Protein AF-A0A0L0BYM6-F1 (afdb_monomer_lite)

Sequence (119 aa):
MENEPQQNEEEQQLYSLLSSWNLLQLFDKLKEQQCYVSVLKVIKTHQIEKVVANVPVGLAILFEHCLETWRSEIKLPIKCSTPDNISFSSEYSNCSKEKHEFNEDLQFILMKSKNGQSL

Organism: Lucilia cuprina (NCBI:txid7375)

Foldseek 3Di:
DDPDPPLVVQLVQQCVLCVVLVNNVLSVLCVVVVNTPVNLLVDAPVVLCVSCVPPPPVSSVSVVVSSQVVCVVVVRHHDDPDPDDDPDDDDDPPPDPPPPPVPVVVVVVVVVVVDPDDD

Secondary structure (DSSP, 8-state):
----HHHHHHHHHHHHHHHHTT-GGGHHHHHHTT--HHHHHH--HHHHHHHHTTS-HHHHHHHHHHHHHHHHHTT--------S-----SS---S--------HHHHHHHHHTT-----

pLDDT: mean 75.12, std 20.96, range [36.16, 96.69]

Radius of gyration: 17.88 Å; chains: 1; bounding box: 57×24×56 Å

InterPro domains:
  IPR031934 Protein of unknown function DUF4769 [PF15992] (20-97)

Structure (mmCIF, N/CA/C/O backbone):
data_AF-A0A0L0BYM6-F1
#
_entry.id   AF-A0A0L0BYM6-F1
#
loop_
_atom_site.group_PDB
_atom_site.id
_atom_site.type_symbol
_atom_site.label_atom_id
_atom_site.label_alt_id
_atom_site.label_comp_id
_atom_site.label_asym_id
_atom_site.label_entity_id
_atom_site.label_seq_id
_atom_site.pdbx_PDB_ins_code
_atom_site.Cartn_x
_atom_site.Cartn_y
_atom_site.Cartn_z
_atom_site.occupancy
_atom_site.B_iso_or_equiv
_atom_site.auth_seq_id
_atom_site.auth_comp_id
_atom_site.auth_asym_id
_atom_site.auth_atom_id
_atom_site.pdbx_PDB_model_num
ATOM 1 N N . MET A 1 1 ? -23.798 -1.604 23.284 1.00 41.47 1 MET A N 1
ATOM 2 C CA . MET A 1 1 ? -22.754 -2.271 22.480 1.00 41.47 1 MET A CA 1
ATOM 3 C C . MET A 1 1 ? -22.147 -1.199 21.596 1.00 41.47 1 MET A C 1
ATOM 5 O O . MET A 1 1 ? -22.623 -0.976 20.492 1.00 41.47 1 MET A O 1
ATOM 9 N N . GLU A 1 2 ? -21.205 -0.445 22.156 1.00 48.41 2 GLU A N 1
ATOM 10 C CA . GLU A 1 2 ? -20.412 0.550 21.432 1.00 48.41 2 GLU A CA 1
ATOM 11 C C . GLU A 1 2 ? -19.459 -0.207 20.504 1.00 48.41 2 GLU A C 1
ATOM 13 O O . GLU A 1 2 ? -18.559 -0.890 20.979 1.00 48.41 2 GLU A O 1
ATOM 18 N N . ASN A 1 3 ? -19.703 -0.165 19.195 1.00 48.72 3 ASN A N 1
ATOM 19 C CA . ASN A 1 3 ? -18.726 -0.630 18.214 1.00 48.72 3 ASN A CA 1
ATOM 20 C C . ASN A 1 3 ? -17.903 0.581 17.749 1.00 48.72 3 ASN A C 1
ATOM 22 O O . ASN A 1 3 ? -18.369 1.386 16.948 1.00 48.72 3 ASN A O 1
ATOM 26 N N . GLU A 1 4 ? -16.722 0.710 18.356 1.00 49.16 4 GLU A N 1
ATOM 27 C CA . GLU A 1 4 ? -15.423 1.006 17.729 1.00 49.16 4 GLU A CA 1
ATOM 28 C C . GLU A 1 4 ? -15.376 2.109 16.641 1.00 49.16 4 GLU A C 1
ATOM 30 O O . GLU A 1 4 ? -15.450 1.814 15.446 1.00 49.16 4 GLU A O 1
ATOM 35 N N . PRO A 1 5 ? -15.118 3.383 17.000 1.00 59.59 5 PRO A N 1
ATOM 36 C CA . PRO A 1 5 ? -14.735 4.412 16.025 1.00 59.59 5 PRO A CA 1
ATOM 37 C C . PRO A 1 5 ? -13.394 4.115 15.317 1.00 59.59 5 PRO A C 1
ATOM 39 O O . PRO A 1 5 ? -13.170 4.608 14.212 1.00 59.59 5 PRO A O 1
ATOM 42 N N . GLN A 1 6 ? -12.525 3.285 15.912 1.00 58.62 6 GLN A N 1
ATOM 43 C CA . GLN A 1 6 ? -11.185 2.973 15.398 1.00 58.62 6 GLN A CA 1
ATOM 44 C C . GLN A 1 6 ? -11.195 2.207 14.063 1.00 58.62 6 GLN A C 1
ATOM 46 O O . GLN A 1 6 ? -10.418 2.536 13.168 1.00 58.62 6 GLN A O 1
ATOM 51 N N . GLN A 1 7 ? -12.083 1.215 13.901 1.00 61.25 7 GLN A N 1
ATOM 52 C CA . GLN A 1 7 ? -12.118 0.388 12.684 1.00 61.25 7 GLN A CA 1
ATOM 53 C C . GLN A 1 7 ? -12.473 1.208 11.439 1.00 61.25 7 GLN A C 1
ATOM 55 O O . GLN A 1 7 ? -11.920 0.989 10.365 1.00 61.25 7 GLN A O 1
ATOM 60 N N . ASN A 1 8 ? -13.359 2.192 11.585 1.00 82.12 8 ASN A N 1
ATOM 61 C CA . ASN A 1 8 ? -13.760 3.050 10.475 1.00 82.12 8 ASN A CA 1
ATOM 62 C C . ASN A 1 8 ? -12.614 3.980 10.034 1.00 82.12 8 ASN A C 1
ATOM 64 O O . ASN A 1 8 ? -12.452 4.243 8.845 1.00 82.12 8 ASN A O 1
ATOM 68 N N . GLU A 1 9 ? -11.792 4.458 10.972 1.00 90.62 9 GLU A N 1
ATOM 69 C CA . GLU A 1 9 ? -10.672 5.346 10.651 1.00 90.62 9 GLU A CA 1
ATOM 70 C C . GLU A 1 9 ? -9.530 4.601 9.942 1.00 90.62 9 GLU A C 1
ATOM 72 O O . GLU A 1 9 ? -9.032 5.078 8.920 1.00 90.62 9 GLU A O 1
ATOM 77 N N . GLU A 1 10 ? -9.144 3.412 10.419 1.00 92.00 10 GLU A N 1
ATOM 78 C CA . GLU A 1 10 ? -8.102 2.607 9.762 1.00 92.00 10 GLU A CA 1
ATOM 79 C C . GLU A 1 10 ? -8.504 2.193 8.339 1.00 92.00 10 GLU A C 1
ATOM 81 O O . GLU A 1 10 ? -7.678 2.238 7.419 1.00 92.00 10 GLU A O 1
ATOM 86 N N . GLU A 1 11 ? -9.780 1.855 8.134 1.00 93.88 11 GLU A N 1
ATOM 87 C CA . GLU A 1 11 ? -10.336 1.564 6.812 1.00 93.88 11 GLU A CA 1
ATOM 88 C C . GLU A 1 11 ? -10.309 2.790 5.892 1.00 93.88 11 GLU A C 1
ATOM 90 O O . GLU A 1 11 ? -9.873 2.685 4.746 1.00 93.88 11 GLU A O 1
ATOM 95 N N . GLN A 1 12 ? -10.704 3.969 6.379 1.00 94.56 12 GLN A N 1
ATOM 96 C CA . GLN A 1 12 ? -10.665 5.207 5.589 1.00 94.56 12 GLN A CA 1
ATOM 97 C C . GLN A 1 12 ? -9.239 5.610 5.205 1.00 94.56 12 GLN A C 1
ATOM 99 O O . GLN A 1 12 ? -8.993 6.039 4.071 1.00 94.56 12 GLN A O 1
ATOM 104 N N . GLN A 1 13 ? -8.287 5.454 6.127 1.00 95.62 13 GLN A N 1
ATOM 105 C CA . GLN A 1 13 ? -6.875 5.720 5.860 1.00 95.62 13 GLN A CA 1
ATOM 106 C C . GLN A 1 13 ? -6.318 4.747 4.815 1.00 95.62 13 GLN A C 1
ATOM 108 O O . GLN A 1 13 ? -5.645 5.178 3.876 1.00 95.62 13 GLN A O 1
ATOM 113 N N . LEU A 1 14 ? -6.632 3.452 4.939 1.00 96.31 14 LEU A N 1
ATOM 114 C CA . LEU A 1 14 ? -6.224 2.437 3.969 1.00 96.31 14 LEU A CA 1
ATOM 115 C C . LEU A 1 14 ? -6.839 2.704 2.590 1.00 96.31 14 LEU A C 1
ATOM 117 O O . LEU A 1 14 ? -6.127 2.670 1.587 1.00 96.31 14 LEU A O 1
ATOM 121 N N . TYR A 1 15 ? -8.133 3.025 2.536 1.00 96.31 15 TYR A N 1
ATOM 122 C CA . TYR A 1 15 ? -8.830 3.361 1.295 1.00 96.31 15 TYR A CA 1
ATOM 123 C C . TYR A 1 15 ? -8.183 4.566 0.608 1.00 96.31 15 TYR A C 1
ATOM 125 O O . TYR A 1 15 ? -7.883 4.518 -0.583 1.00 96.31 15 TYR A O 1
ATOM 133 N N . SER A 1 16 ? -7.912 5.632 1.365 1.00 96.50 16 SER A N 1
ATOM 134 C CA . SER A 1 16 ? -7.299 6.857 0.838 1.00 96.50 16 SER A CA 1
ATOM 135 C C . SER A 1 16 ? -5.897 6.599 0.279 1.00 96.50 16 SER A C 1
ATOM 137 O O . SER A 1 16 ? -5.566 7.094 -0.799 1.00 96.50 16 SER A O 1
ATOM 139 N N . LEU A 1 17 ? -5.097 5.785 0.975 1.00 96.69 17 LEU A N 1
ATOM 140 C CA . LEU A 1 17 ? -3.749 5.412 0.543 1.00 96.69 17 LEU A CA 1
ATOM 141 C C . LEU A 1 17 ? -3.774 4.561 -0.735 1.00 96.69 17 LEU A C 1
ATOM 143 O O . LEU A 1 17 ? -3.074 4.853 -1.698 1.00 96.69 17 LEU A O 1
ATOM 147 N N . LEU A 1 18 ? -4.621 3.532 -0.787 1.00 95.50 18 LEU A N 1
ATOM 148 C CA . LEU A 1 18 ? -4.736 2.692 -1.983 1.00 95.50 18 LEU A CA 1
ATOM 149 C C . LEU A 1 18 ? -5.364 3.446 -3.159 1.00 95.50 18 LEU A C 1
ATOM 151 O O . LEU A 1 18 ? -5.031 3.170 -4.312 1.00 95.50 18 LEU A O 1
ATOM 155 N N . SER A 1 19 ? -6.244 4.413 -2.888 1.00 95.69 19 SER A N 1
ATOM 156 C CA . SER A 1 19 ? -6.788 5.305 -3.910 1.00 95.69 19 SER A CA 1
ATOM 157 C C . SER A 1 19 ? -5.714 6.194 -4.521 1.00 95.69 19 SER A C 1
ATOM 159 O O . SER A 1 19 ? -5.718 6.359 -5.740 1.00 95.69 19 SER A O 1
ATOM 161 N N . SER A 1 20 ? -4.793 6.746 -3.724 1.00 96.38 20 SER A N 1
ATOM 162 C CA . SER A 1 20 ? -3.705 7.574 -4.262 1.00 96.38 20 SER A CA 1
ATOM 163 C C . SER A 1 20 ? -2.707 6.761 -5.090 1.00 96.38 20 SER A C 1
ATOM 165 O O . SER A 1 20 ? -2.119 7.295 -6.026 1.00 96.38 20 SER A O 1
ATOM 167 N N . TRP A 1 21 ? -2.573 5.461 -4.816 1.00 96.25 21 TRP A N 1
ATOM 168 C CA . TRP A 1 21 ? -1.756 4.536 -5.611 1.00 96.25 21 TRP A CA 1
ATOM 169 C C . TRP A 1 21 ? -2.479 3.942 -6.826 1.00 96.25 21 TRP A C 1
ATOM 171 O O . TRP A 1 21 ? -1.870 3.199 -7.589 1.00 96.25 21 TRP A O 1
ATOM 181 N N . ASN A 1 22 ? -3.770 4.238 -7.021 1.00 94.81 22 ASN A N 1
ATOM 182 C CA . ASN A 1 22 ? -4.619 3.591 -8.030 1.00 94.81 22 ASN A CA 1
ATOM 183 C C . ASN A 1 22 ? -4.688 2.049 -7.872 1.00 94.81 22 ASN A C 1
ATOM 185 O O . ASN A 1 22 ? -4.761 1.297 -8.844 1.00 94.81 22 ASN A O 1
ATOM 189 N N . LEU A 1 23 ? -4.684 1.572 -6.622 1.00 95.31 23 LEU A N 1
ATOM 190 C CA . LEU A 1 23 ? -4.673 0.156 -6.235 1.00 95.31 23 LEU A CA 1
ATOM 191 C C . LEU A 1 23 ? -5.870 -0.235 -5.348 1.00 95.31 23 LEU A C 1
ATOM 193 O O . LEU A 1 23 ? -5.789 -1.195 -4.585 1.00 95.31 23 LEU A O 1
ATOM 197 N N . LEU A 1 24 ? -7.009 0.461 -5.464 1.00 95.00 24 LEU A N 1
ATOM 198 C CA . LEU A 1 24 ? -8.218 0.193 -4.660 1.00 95.00 24 LEU A CA 1
ATOM 199 C C . LEU A 1 24 ? -8.726 -1.252 -4.734 1.00 95.00 24 LEU A C 1
ATOM 201 O O . LEU A 1 24 ? -9.326 -1.732 -3.784 1.00 95.00 24 LEU A O 1
ATOM 205 N N . GLN A 1 25 ? -8.441 -1.977 -5.813 1.00 93.50 25 GLN A N 1
ATOM 206 C CA . GLN A 1 25 ? -8.775 -3.402 -5.927 1.00 93.50 25 GLN A CA 1
ATOM 207 C C . GLN A 1 25 ? -8.077 -4.299 -4.888 1.00 93.50 25 GLN A C 1
ATOM 209 O O . GLN A 1 25 ? -8.494 -5.434 -4.681 1.00 93.50 25 GLN A O 1
ATOM 214 N N . LEU A 1 26 ? -7.020 -3.810 -4.230 1.00 93.31 26 LEU A N 1
ATOM 215 C CA . LEU A 1 26 ? -6.358 -4.510 -3.127 1.00 93.31 26 LEU A CA 1
ATOM 216 C C . LEU A 1 26 ? -7.034 -4.258 -1.773 1.00 93.31 26 LEU A C 1
ATOM 218 O O . LEU A 1 26 ? -6.667 -4.914 -0.800 1.00 93.31 26 LEU A O 1
ATOM 222 N N . PHE A 1 27 ? -7.999 -3.335 -1.695 1.00 94.56 27 PHE A N 1
ATOM 223 C CA . PHE A 1 27 ? -8.601 -2.891 -0.438 1.00 94.56 27 PHE A CA 1
ATOM 224 C C . PHE A 1 27 ? -9.252 -4.037 0.332 1.00 94.56 27 PHE A C 1
ATOM 226 O O . PHE A 1 27 ? -8.858 -4.291 1.467 1.00 94.56 27 PHE A O 1
ATOM 233 N N . ASP A 1 28 ? -10.178 -4.769 -0.293 1.00 92.44 28 ASP A N 1
ATOM 234 C CA . ASP A 1 28 ? -10.903 -5.859 0.375 1.00 92.44 28 ASP A CA 1
ATOM 235 C C . ASP A 1 28 ? -9.946 -6.938 0.887 1.00 92.44 28 ASP A C 1
ATOM 237 O O . ASP A 1 28 ? -10.092 -7.438 1.999 1.00 92.44 28 ASP A O 1
ATOM 241 N N . LYS A 1 29 ? -8.902 -7.231 0.108 1.00 91.50 29 LYS A N 1
ATOM 242 C CA . LYS A 1 29 ? -7.890 -8.223 0.461 1.00 91.50 29 LYS A CA 1
ATOM 243 C C . LYS A 1 29 ? -7.011 -7.776 1.628 1.00 91.50 29 LYS A C 1
ATOM 245 O O . LYS A 1 29 ? -6.752 -8.559 2.539 1.00 91.50 29 LYS A O 1
ATOM 250 N N . LEU A 1 30 ? -6.537 -6.531 1.608 1.00 92.56 30 LEU A N 1
ATOM 251 C CA . LEU A 1 30 ? -5.750 -5.965 2.705 1.00 92.56 30 LEU A CA 1
ATOM 252 C C . LEU A 1 30 ? -6.598 -5.863 3.978 1.00 92.56 30 LEU A C 1
ATOM 254 O O . LEU A 1 30 ? -6.110 -6.197 5.055 1.00 92.56 30 LEU A O 1
ATOM 258 N N . LYS A 1 31 ? -7.879 -5.501 3.850 1.00 93.25 31 LYS A N 1
ATOM 259 C CA . LYS A 1 31 ? -8.848 -5.468 4.951 1.00 93.25 31 LYS A CA 1
ATOM 260 C C . LYS A 1 31 ? -9.088 -6.856 5.554 1.00 93.25 31 LYS A C 1
ATOM 262 O O . LYS A 1 31 ? -9.000 -7.002 6.771 1.00 93.25 31 LYS A O 1
ATOM 267 N N . GLU A 1 32 ? -9.326 -7.878 4.731 1.00 92.19 32 GLU A N 1
ATOM 268 C CA . GLU A 1 32 ? -9.502 -9.272 5.177 1.00 92.19 32 GLU A CA 1
ATOM 269 C C . GLU A 1 32 ? -8.279 -9.780 5.959 1.00 92.19 32 GLU A C 1
ATOM 271 O O . GLU A 1 32 ? -8.413 -10.487 6.956 1.00 92.19 32 GLU A O 1
ATOM 276 N N . GLN A 1 33 ? -7.080 -9.358 5.552 1.00 90.69 33 GLN A N 1
ATOM 277 C CA . GLN A 1 33 ? -5.817 -9.698 6.213 1.00 90.69 33 GLN A CA 1
ATOM 278 C C . GLN A 1 33 ? -5.461 -8.780 7.394 1.00 90.69 33 GLN A C 1
ATOM 280 O O . GLN A 1 33 ? -4.364 -8.898 7.941 1.00 90.69 33 GLN A O 1
ATOM 285 N N . GLN A 1 34 ? -6.344 -7.850 7.774 1.00 92.19 34 GLN A N 1
ATOM 286 C CA . GLN A 1 34 ? -6.091 -6.819 8.791 1.00 92.19 34 GLN A CA 1
ATOM 287 C C . GLN A 1 34 ? -4.803 -6.010 8.536 1.00 92.19 34 GLN A C 1
ATOM 289 O O . GLN A 1 34 ? -4.113 -5.574 9.458 1.00 92.19 34 GLN A O 1
ATOM 294 N N . CYS A 1 35 ? -4.455 -5.811 7.265 1.00 93.31 35 CYS A N 1
ATOM 295 C CA . CYS A 1 35 ? -3.267 -5.096 6.824 1.00 93.31 35 CYS A CA 1
ATOM 296 C C . CYS A 1 35 ? -3.594 -3.613 6.580 1.00 93.31 35 CYS A C 1
ATOM 298 O O . CYS A 1 35 ? -3.738 -3.158 5.445 1.00 93.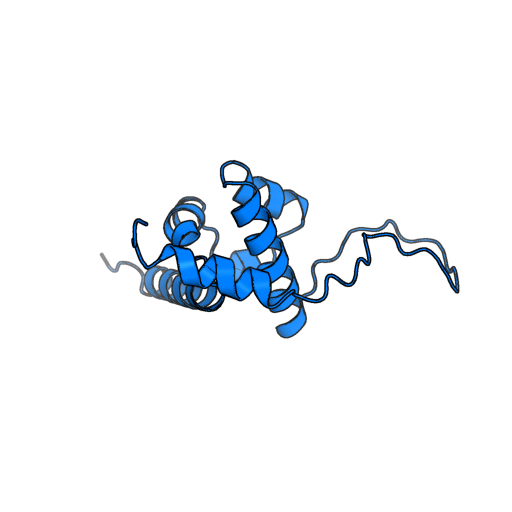31 35 CYS A O 1
ATOM 300 N N . TYR A 1 36 ? -3.729 -2.856 7.670 1.00 95.31 36 TYR A N 1
ATOM 301 C CA . TYR A 1 36 ? -3.997 -1.414 7.639 1.00 95.31 36 TYR A CA 1
ATOM 302 C C . TYR A 1 36 ? -2.716 -0.577 7.545 1.00 95.31 36 TYR A C 1
ATOM 304 O O . TYR A 1 36 ? -1.597 -1.088 7.612 1.00 95.31 36 TYR A O 1
ATOM 312 N N . VAL A 1 37 ? -2.866 0.747 7.436 1.00 94.25 37 VAL A N 1
ATOM 313 C CA . VAL A 1 37 ? -1.744 1.702 7.347 1.00 94.25 37 VAL A CA 1
ATOM 314 C C . VAL A 1 37 ? -0.745 1.536 8.499 1.00 94.25 37 VAL A C 1
ATOM 316 O O . VAL A 1 37 ? 0.465 1.646 8.293 1.00 94.25 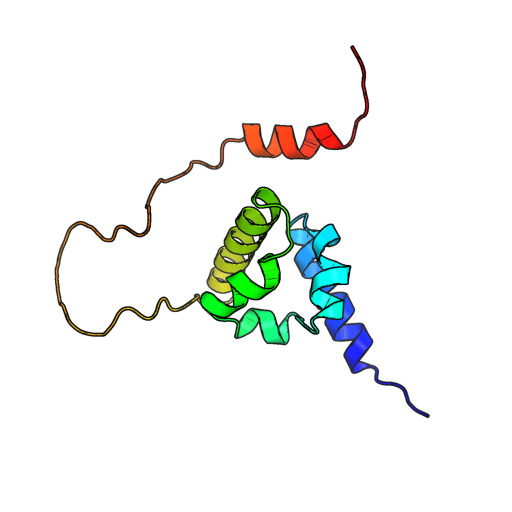37 VAL A O 1
ATOM 319 N N . SER A 1 38 ? -1.229 1.234 9.705 1.00 93.62 38 SER A N 1
ATOM 320 C CA . SER A 1 38 ? -0.410 0.920 10.882 1.00 93.62 38 SER A CA 1
ATOM 321 C C . SER A 1 38 ? 0.524 -0.275 10.635 1.00 93.62 38 SER A C 1
ATOM 323 O O . SER A 1 38 ? 1.722 -0.184 10.911 1.00 93.62 38 SER A O 1
ATOM 325 N N . VAL A 1 39 ? 0.014 -1.348 10.026 1.00 93.75 39 VAL A N 1
ATOM 326 C CA . VAL A 1 39 ? 0.779 -2.544 9.637 1.00 93.75 39 VAL A CA 1
ATOM 327 C C . VAL A 1 39 ? 1.735 -2.243 8.481 1.00 93.75 39 VAL A C 1
ATOM 329 O O . VAL A 1 39 ? 2.908 -2.614 8.543 1.00 93.75 39 VAL A O 1
ATOM 332 N N . LEU A 1 40 ? 1.288 -1.508 7.458 1.00 93.25 40 LEU A N 1
ATOM 333 C CA . LEU A 1 40 ? 2.116 -1.138 6.300 1.00 93.25 40 LEU A CA 1
ATOM 334 C C . LEU A 1 40 ? 3.342 -0.291 6.686 1.00 93.25 40 LEU A C 1
ATOM 336 O O . LEU A 1 40 ? 4.395 -0.407 6.060 1.00 93.25 40 LEU A O 1
ATOM 340 N N . LYS A 1 41 ? 3.259 0.512 7.756 1.00 92.75 41 LYS A N 1
ATOM 341 C CA . LYS A 1 41 ? 4.410 1.267 8.295 1.00 92.75 41 LYS A CA 1
ATOM 342 C C . LYS A 1 41 ? 5.516 0.369 8.852 1.00 92.75 41 LYS A C 1
ATOM 344 O O . LYS A 1 41 ? 6.684 0.763 8.840 1.00 92.75 41 LYS A O 1
ATOM 349 N N . VAL A 1 42 ? 5.165 -0.816 9.354 1.00 91.88 42 VAL A N 1
ATOM 350 C CA . VAL A 1 42 ? 6.089 -1.734 10.049 1.00 91.88 42 VAL A CA 1
ATOM 351 C C . VAL A 1 42 ? 6.352 -3.034 9.287 1.00 91.88 42 VAL A C 1
ATOM 353 O O . VAL A 1 42 ? 7.170 -3.843 9.732 1.00 91.88 42 VAL A O 1
ATOM 356 N N . ILE A 1 43 ? 5.700 -3.235 8.138 1.00 91.25 43 ILE A N 1
ATOM 357 C CA . ILE A 1 43 ? 5.819 -4.447 7.322 1.00 91.25 43 ILE A CA 1
ATOM 358 C C . ILE A 1 43 ? 7.281 -4.712 6.918 1.00 91.25 43 ILE A C 1
ATOM 360 O O . ILE A 1 43 ? 8.101 -3.799 6.825 1.00 91.25 43 ILE A O 1
ATOM 364 N N . LYS A 1 44 ? 7.646 -5.974 6.705 1.00 87.88 44 LYS A N 1
ATOM 365 C CA . LYS A 1 44 ? 8.990 -6.389 6.263 1.00 87.88 44 LYS A CA 1
ATOM 366 C C . LYS A 1 44 ? 8.889 -7.074 4.904 1.00 87.88 44 LYS A C 1
ATOM 368 O O . LYS A 1 44 ? 7.828 -7.603 4.594 1.00 87.88 44 LYS A O 1
ATOM 373 N N . THR A 1 45 ? 9.982 -7.139 4.144 1.00 85.31 45 THR A N 1
ATOM 374 C CA . THR A 1 45 ? 10.024 -7.718 2.784 1.00 85.31 45 THR A CA 1
ATOM 375 C C . THR A 1 45 ? 9.339 -9.087 2.689 1.00 85.31 45 THR A C 1
ATOM 377 O O . THR A 1 45 ? 8.378 -9.247 1.951 1.00 85.31 45 THR A O 1
ATOM 380 N N . HIS A 1 46 ? 9.698 -10.035 3.558 1.00 85.06 46 HIS A N 1
ATOM 381 C CA . HIS A 1 46 ? 9.091 -11.376 3.588 1.00 85.06 46 HIS A CA 1
ATOM 382 C C . HIS A 1 46 ? 7.593 -11.407 3.961 1.00 85.06 46 HIS A C 1
ATOM 384 O O . HIS A 1 46 ? 6.937 -12.434 3.818 1.00 85.06 46 HIS A O 1
ATOM 390 N N . GLN A 1 47 ? 7.047 -10.326 4.527 1.00 86.88 47 GLN A N 1
ATOM 391 C CA . GLN A 1 47 ? 5.610 -10.198 4.795 1.00 86.88 47 GLN A CA 1
ATOM 392 C C . GLN A 1 47 ? 4.886 -9.572 3.603 1.00 86.88 47 GLN A C 1
ATOM 394 O O . GLN A 1 47 ? 3.746 -9.942 3.344 1.00 86.88 47 GLN A O 1
ATOM 399 N N . ILE A 1 48 ? 5.549 -8.683 2.852 1.00 87.50 48 ILE A N 1
ATOM 400 C CA . ILE A 1 48 ? 5.015 -8.124 1.601 1.00 87.50 48 ILE A CA 1
ATOM 401 C C . ILE A 1 48 ? 4.718 -9.265 0.629 1.00 87.50 48 ILE A C 1
ATOM 403 O O . ILE A 1 48 ? 3.595 -9.356 0.142 1.00 87.50 48 ILE A O 1
ATOM 407 N N . GLU A 1 49 ? 5.661 -10.199 0.462 1.00 86.38 49 GLU A N 1
ATOM 408 C CA . GLU A 1 49 ? 5.486 -11.409 -0.357 1.00 86.38 49 GLU A CA 1
ATOM 409 C C . GLU A 1 49 ? 4.218 -12.196 0.015 1.00 86.38 49 GLU A C 1
ATOM 411 O O . GLU A 1 49 ? 3.494 -12.669 -0.858 1.00 86.38 49 GLU A O 1
ATOM 416 N N . LYS A 1 50 ? 3.896 -12.293 1.312 1.00 87.50 50 LYS A N 1
ATOM 417 C CA . LYS A 1 50 ? 2.691 -12.988 1.792 1.00 87.50 50 LYS A CA 1
ATOM 418 C C . LYS A 1 50 ? 1.410 -12.215 1.501 1.00 87.50 50 LYS A C 1
ATOM 420 O O . LYS A 1 50 ? 0.419 -12.826 1.105 1.00 87.50 50 LYS A O 1
ATOM 425 N N . VAL A 1 51 ? 1.434 -10.893 1.665 1.00 87.00 51 VAL A N 1
ATOM 426 C CA . VAL A 1 51 ? 0.295 -10.014 1.353 1.00 87.00 51 VAL A CA 1
ATOM 427 C C . VAL A 1 51 ? -0.080 -10.141 -0.128 1.00 87.00 51 VAL A C 1
ATOM 429 O O . VAL A 1 51 ? -1.260 -10.264 -0.481 1.00 87.00 51 VAL A O 1
ATOM 432 N N . VAL A 1 52 ? 0.930 -10.203 -1.001 1.00 88.12 52 VAL A N 1
ATOM 433 C CA . VAL A 1 52 ? 0.735 -10.244 -2.456 1.00 88.12 52 VAL A CA 1
ATOM 434 C C . VAL A 1 52 ? 0.684 -11.654 -3.062 1.00 88.12 52 VAL A C 1
ATOM 436 O O . VAL A 1 52 ? 0.406 -11.774 -4.250 1.00 88.12 52 VAL A O 1
ATOM 439 N N . ALA A 1 53 ? 0.846 -12.729 -2.280 1.00 85.25 53 ALA A N 1
ATOM 440 C CA . ALA A 1 53 ? 0.994 -14.106 -2.788 1.00 85.25 53 ALA A CA 1
ATOM 441 C C . ALA A 1 53 ? -0.138 -14.595 -3.719 1.00 85.25 53 ALA A C 1
ATOM 443 O O . ALA A 1 53 ? 0.100 -15.381 -4.627 1.00 85.25 53 ALA A O 1
ATOM 444 N N . ASN A 1 54 ? -1.366 -14.106 -3.518 1.00 86.88 54 ASN A N 1
ATOM 445 C CA . ASN A 1 54 ? -2.536 -14.439 -4.351 1.00 86.88 54 ASN A CA 1
ATOM 446 C C . ASN A 1 54 ? -3.035 -13.232 -5.169 1.00 86.88 54 ASN A C 1
ATOM 448 O O . ASN A 1 54 ? -4.241 -13.047 -5.330 1.00 86.88 54 ASN A O 1
ATOM 452 N N . VAL A 1 55 ? -2.148 -12.297 -5.503 1.00 89.50 55 VAL A N 1
ATOM 453 C CA . VAL A 1 55 ? -2.435 -11.111 -6.324 1.00 89.50 55 VAL A CA 1
ATOM 454 C C . VAL A 1 55 ? -1.787 -11.324 -7.698 1.00 89.50 55 VAL A C 1
ATOM 456 O O . VAL A 1 55 ? -0.705 -11.907 -7.762 1.00 89.50 55 VAL A O 1
ATOM 459 N N . PRO A 1 56 ? -2.395 -10.863 -8.807 1.00 93.00 56 PRO A N 1
ATOM 460 C CA . PRO A 1 56 ? -1.718 -10.842 -10.099 1.00 93.00 56 PRO A CA 1
ATOM 461 C C . PRO A 1 56 ? -0.340 -10.180 -10.002 1.00 93.00 56 PRO A C 1
ATOM 463 O O . PRO A 1 56 ? -0.206 -9.118 -9.400 1.00 93.00 56 PRO A O 1
ATOM 466 N N . VAL A 1 57 ? 0.675 -10.773 -10.634 1.00 91.75 57 VAL A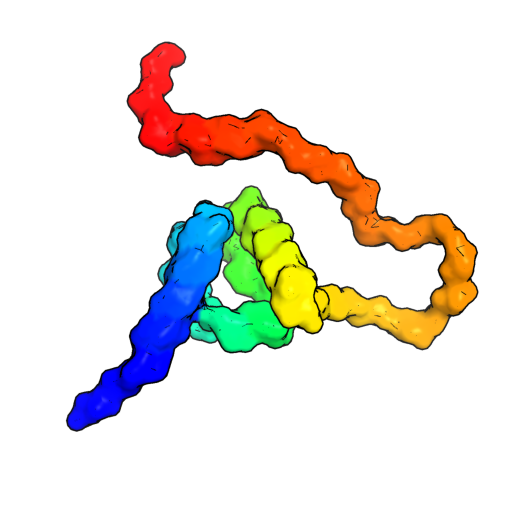 N 1
ATOM 467 C CA . VAL A 1 57 ? 2.073 -10.324 -10.504 1.00 91.75 57 VAL A CA 1
ATOM 468 C C . VAL A 1 57 ? 2.263 -8.833 -10.810 1.00 91.75 57 VAL A C 1
ATOM 470 O O . VAL A 1 57 ? 2.970 -8.147 -10.084 1.00 91.75 57 VAL A O 1
ATOM 473 N N . GLY A 1 58 ? 1.564 -8.291 -11.814 1.00 93.75 58 GLY A N 1
ATOM 474 C CA . GLY A 1 58 ? 1.635 -6.861 -12.133 1.00 93.75 58 GLY A CA 1
ATOM 475 C C . GLY A 1 58 ? 1.126 -5.966 -10.999 1.00 93.75 58 GLY A C 1
ATOM 476 O O . GLY A 1 58 ? 1.707 -4.922 -10.727 1.00 93.75 58 GLY A O 1
ATOM 477 N N . LEU A 1 59 ? 0.087 -6.400 -10.282 1.00 92.44 59 LEU A N 1
ATOM 478 C CA . LEU A 1 59 ? -0.424 -5.683 -9.115 1.00 92.44 59 LEU A CA 1
ATOM 479 C C . LEU A 1 59 ? 0.487 -5.826 -7.900 1.00 92.44 59 LEU A C 1
ATOM 481 O O . LEU A 1 59 ? 0.631 -4.868 -7.148 1.00 92.44 59 LEU A O 1
ATOM 485 N N . ALA A 1 60 ? 1.110 -6.992 -7.728 1.00 92.75 60 ALA A N 1
ATOM 486 C CA . ALA A 1 60 ? 2.108 -7.211 -6.689 1.00 92.75 60 ALA A CA 1
ATOM 487 C C . ALA A 1 60 ? 3.307 -6.262 -6.858 1.00 92.75 60 ALA A C 1
ATOM 489 O O . ALA A 1 60 ? 3.681 -5.586 -5.904 1.00 92.75 60 ALA A O 1
ATOM 490 N N . ILE A 1 61 ? 3.831 -6.146 -8.084 1.00 94.00 61 ILE A N 1
ATOM 491 C CA . ILE A 1 61 ? 4.950 -5.249 -8.417 1.00 94.00 61 ILE A CA 1
ATOM 492 C C . ILE A 1 61 ? 4.577 -3.783 -8.161 1.00 94.00 61 ILE A C 1
ATOM 494 O O . ILE A 1 61 ? 5.331 -3.059 -7.515 1.00 94.00 61 ILE A O 1
ATOM 498 N N . LEU A 1 62 ? 3.404 -3.337 -8.632 1.00 95.12 62 LEU A N 1
ATOM 499 C CA . LEU A 1 62 ? 2.946 -1.960 -8.404 1.00 95.12 62 LEU A CA 1
ATOM 500 C C . LEU A 1 62 ? 2.763 -1.661 -6.914 1.00 95.12 62 LEU A C 1
ATOM 502 O O . LEU A 1 62 ? 3.160 -0.597 -6.447 1.00 95.12 62 LEU A O 1
ATOM 506 N N . PHE A 1 63 ? 2.188 -2.603 -6.164 1.00 95.12 63 PHE A N 1
ATOM 507 C CA . PHE A 1 63 ? 2.020 -2.461 -4.724 1.00 95.12 63 PHE A CA 1
ATOM 508 C C . PHE A 1 63 ? 3.365 -2.328 -4.006 1.00 95.12 63 PHE A C 1
ATOM 510 O O . PHE A 1 63 ? 3.523 -1.426 -3.187 1.00 95.12 63 PHE A O 1
ATOM 517 N N . GLU A 1 64 ? 4.330 -3.192 -4.324 1.00 94.00 64 GLU A N 1
ATOM 518 C CA . GLU A 1 64 ? 5.668 -3.152 -3.731 1.00 94.00 64 GLU A CA 1
ATOM 519 C C . GLU A 1 64 ? 6.369 -1.819 -4.013 1.00 94.00 64 GLU A C 1
ATOM 521 O O . GLU A 1 64 ? 6.856 -1.175 -3.082 1.00 94.00 64 GLU A O 1
ATOM 526 N N . HIS A 1 65 ? 6.324 -1.356 -5.265 1.00 93.56 65 HIS A N 1
ATOM 527 C CA . HIS A 1 65 ? 6.901 -0.077 -5.665 1.00 93.56 65 HIS A CA 1
ATOM 528 C C . HIS A 1 65 ? 6.263 1.107 -4.922 1.00 93.56 65 HIS A C 1
ATOM 530 O O . HIS A 1 65 ? 6.966 1.892 -4.285 1.00 93.56 65 HIS A O 1
ATOM 536 N N . CYS A 1 66 ? 4.929 1.219 -4.935 1.00 95.31 66 CYS A N 1
ATOM 537 C CA . CYS A 1 66 ? 4.228 2.305 -4.247 1.00 95.31 66 CYS A CA 1
ATOM 538 C C . CYS A 1 66 ? 4.474 2.287 -2.732 1.00 95.31 66 CYS A C 1
ATOM 540 O O . CYS A 1 66 ? 4.642 3.345 -2.119 1.00 95.31 66 CYS A O 1
ATOM 542 N N . LEU A 1 67 ? 4.532 1.097 -2.127 1.00 94.69 67 LEU A N 1
ATOM 543 C CA . LEU A 1 67 ? 4.824 0.926 -0.709 1.00 94.69 67 LEU A CA 1
ATOM 544 C C . LEU A 1 67 ? 6.246 1.388 -0.367 1.00 94.69 67 LEU A C 1
ATOM 546 O O . LEU A 1 67 ? 6.432 2.065 0.645 1.00 94.69 67 LEU A O 1
ATOM 550 N N . GLU A 1 68 ? 7.243 1.055 -1.188 1.00 92.38 68 GLU A N 1
ATOM 551 C CA . GLU A 1 68 ? 8.629 1.496 -1.001 1.00 92.38 68 GLU A CA 1
ATOM 552 C C . GLU A 1 68 ? 8.769 3.021 -1.133 1.00 92.38 68 GLU A C 1
ATOM 554 O O . GLU A 1 68 ? 9.383 3.667 -0.270 1.00 92.38 68 GLU A O 1
ATOM 559 N N . THR A 1 69 ? 8.148 3.610 -2.159 1.00 92.31 69 THR A N 1
ATOM 560 C CA . THR A 1 69 ? 8.127 5.065 -2.370 1.00 92.31 69 THR A CA 1
ATOM 561 C C . THR A 1 69 ? 7.479 5.779 -1.189 1.00 92.31 69 THR A C 1
ATOM 563 O O . THR A 1 69 ? 8.111 6.632 -0.563 1.00 92.31 69 THR A O 1
ATOM 566 N N . TRP A 1 70 ? 6.267 5.376 -0.804 1.00 94.88 70 TRP A N 1
ATOM 567 C CA . TRP A 1 70 ? 5.550 5.9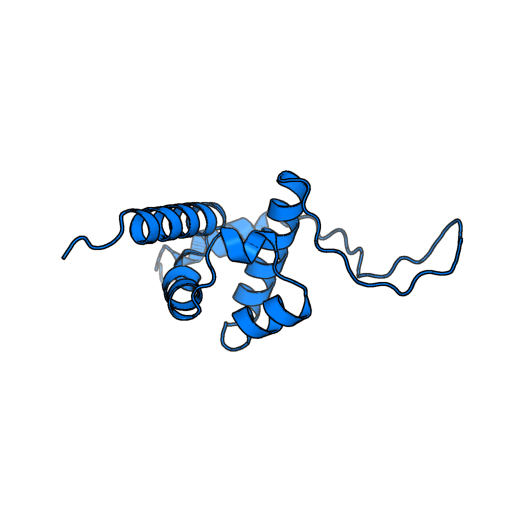79 0.321 1.00 94.88 70 TRP A CA 1
ATOM 568 C C . TRP A 1 70 ? 6.318 5.855 1.638 1.00 94.88 70 TRP A C 1
ATOM 570 O O . TRP A 1 70 ? 6.388 6.799 2.426 1.00 94.88 70 TRP A O 1
ATOM 580 N N . ARG A 1 71 ? 6.957 4.706 1.880 1.00 92.19 71 ARG A N 1
ATOM 581 C CA . ARG A 1 71 ? 7.790 4.506 3.070 1.00 92.19 71 ARG A CA 1
ATOM 582 C C . ARG A 1 71 ? 9.018 5.404 3.091 1.00 92.19 71 ARG A C 1
ATOM 584 O O . ARG A 1 71 ? 9.408 5.870 4.164 1.00 92.19 71 ARG A O 1
ATOM 591 N N . SER A 1 72 ? 9.599 5.676 1.930 1.00 90.50 72 SER A N 1
ATOM 592 C CA . SER A 1 72 ? 10.700 6.629 1.792 1.00 90.50 72 SER A CA 1
ATOM 593 C C . SER A 1 72 ? 10.242 8.061 2.093 1.00 90.50 72 SER A C 1
ATOM 595 O O . SER A 1 72 ? 10.920 8.771 2.838 1.00 90.50 72 SER A O 1
ATOM 597 N N . GLU A 1 73 ? 9.058 8.457 1.621 1.00 91.25 73 GLU A N 1
ATOM 598 C CA . GLU A 1 73 ? 8.464 9.781 1.877 1.00 91.25 73 GLU A CA 1
ATOM 599 C C . GLU A 1 73 ? 8.180 10.027 3.366 1.00 91.25 73 GLU A C 1
ATOM 601 O O . GLU A 1 73 ? 8.484 11.099 3.895 1.00 91.25 73 GLU A O 1
ATOM 606 N N . ILE A 1 74 ? 7.670 9.017 4.079 1.00 91.06 74 ILE A N 1
ATOM 607 C CA . ILE A 1 74 ? 7.399 9.108 5.526 1.00 91.06 74 ILE A CA 1
ATOM 608 C C . ILE A 1 74 ? 8.632 8.814 6.401 1.00 91.06 74 ILE A C 1
ATOM 610 O O . ILE A 1 74 ? 8.500 8.681 7.619 1.00 91.06 74 ILE A O 1
ATOM 614 N N . LYS A 1 75 ? 9.832 8.722 5.806 1.00 89.62 75 LYS A N 1
ATOM 615 C CA . LYS A 1 75 ? 11.118 8.454 6.486 1.00 89.62 75 LYS A CA 1
ATOM 616 C C . LYS A 1 75 ? 11.173 7.113 7.240 1.00 89.62 75 LYS A C 1
ATOM 618 O O . LYS A 1 75 ? 11.883 6.987 8.237 1.00 89.62 75 LYS A O 1
ATOM 623 N N . LEU A 1 76 ? 10.459 6.098 6.753 1.00 84.44 76 LEU A N 1
ATOM 624 C CA . LEU A 1 76 ? 10.448 4.725 7.278 1.00 84.44 76 LEU A CA 1
ATOM 625 C C . LEU A 1 76 ? 10.879 3.702 6.207 1.00 84.44 76 LEU A C 1
ATOM 627 O O . LEU A 1 76 ? 10.103 2.788 5.917 1.00 84.44 76 LEU A O 1
ATOM 631 N N . PRO A 1 77 ? 12.085 3.813 5.615 1.00 80.69 77 PRO A N 1
ATOM 632 C CA . PRO A 1 77 ? 12.505 2.944 4.516 1.00 80.69 77 PRO A CA 1
ATOM 633 C C . PRO A 1 77 ? 12.498 1.464 4.914 1.00 80.69 77 PRO A C 1
ATOM 635 O O . PRO A 1 77 ? 12.782 1.102 6.064 1.00 80.69 77 PRO A O 1
ATOM 638 N N . ILE A 1 78 ? 12.193 0.597 3.947 1.00 75.75 78 ILE A N 1
ATOM 639 C CA . ILE A 1 78 ? 12.257 -0.853 4.134 1.00 75.75 78 ILE A CA 1
ATOM 640 C C . ILE A 1 78 ? 13.730 -1.225 4.295 1.00 75.75 78 ILE A C 1
ATOM 642 O O . ILE A 1 78 ? 14.517 -1.146 3.358 1.00 75.75 78 ILE A O 1
ATOM 646 N N . LYS A 1 79 ? 14.133 -1.610 5.507 1.00 70.81 79 LYS A N 1
ATOM 647 C CA . LYS A 1 79 ? 15.490 -2.109 5.734 1.00 70.81 79 LYS A CA 1
ATOM 648 C C . LYS A 1 79 ? 15.598 -3.503 5.124 1.00 70.81 79 LYS A C 1
ATOM 650 O O . LYS A 1 79 ? 15.092 -4.462 5.707 1.00 70.81 79 LYS A O 1
ATOM 655 N N . CYS A 1 80 ? 16.287 -3.627 3.994 1.00 57.53 80 CYS A N 1
ATOM 656 C CA . CYS A 1 80 ? 16.864 -4.908 3.612 1.00 57.53 80 CYS A CA 1
ATOM 657 C C . CYS A 1 80 ? 17.883 -5.280 4.690 1.00 57.53 80 CYS A C 1
ATOM 659 O O . CYS A 1 80 ? 18.843 -4.547 4.920 1.00 57.53 80 CYS A O 1
ATOM 661 N N . SER A 1 81 ? 17.650 -6.385 5.398 1.00 50.44 81 SER A N 1
ATOM 662 C CA . SER A 1 81 ? 18.638 -6.952 6.313 1.00 50.44 81 SER A CA 1
ATOM 663 C C . SER A 1 81 ? 19.815 -7.482 5.496 1.00 50.44 81 SER A C 1
ATOM 665 O O . SER A 1 81 ? 19.882 -8.667 5.192 1.00 50.44 81 SER A O 1
ATOM 667 N N . THR A 1 82 ? 20.734 -6.604 5.106 1.00 49.94 82 THR A N 1
ATOM 668 C CA . THR A 1 82 ? 22.079 -7.015 4.713 1.00 49.94 82 THR A CA 1
ATOM 669 C C . THR A 1 82 ? 22.860 -7.305 5.996 1.00 49.94 82 THR A C 1
ATOM 671 O O . THR A 1 82 ? 22.858 -6.450 6.880 1.00 49.94 82 THR A O 1
ATOM 674 N N . PRO A 1 83 ? 23.491 -8.480 6.154 1.00 48.25 83 PRO A N 1
ATOM 675 C CA . PRO A 1 83 ? 24.327 -8.749 7.318 1.00 48.25 83 PRO A CA 1
ATOM 676 C C . PRO A 1 83 ? 25.512 -7.770 7.353 1.00 48.25 83 PRO A C 1
ATOM 678 O O . PRO A 1 83 ? 26.224 -7.597 6.364 1.00 48.25 83 PRO A O 1
ATOM 681 N N . ASP A 1 84 ? 25.689 -7.110 8.494 1.00 50.38 84 ASP A N 1
ATOM 682 C CA . ASP A 1 84 ? 26.687 -6.069 8.734 1.00 50.38 84 ASP A CA 1
ATOM 683 C C . ASP A 1 84 ? 28.124 -6.626 8.723 1.00 50.38 84 ASP A C 1
ATOM 685 O O . ASP A 1 84 ? 28.593 -7.125 9.741 1.00 50.38 84 ASP A O 1
ATOM 689 N N . ASN A 1 85 ? 28.838 -6.533 7.597 1.00 51.81 85 ASN A N 1
ATOM 690 C CA . ASN A 1 85 ? 30.252 -6.129 7.511 1.00 51.81 85 ASN A CA 1
ATOM 691 C C . ASN A 1 85 ? 30.677 -6.141 6.037 1.00 51.81 85 ASN A C 1
ATOM 693 O O . ASN A 1 85 ? 30.746 -7.209 5.446 1.00 51.81 85 ASN A O 1
ATOM 697 N N . ILE A 1 86 ? 30.944 -4.972 5.459 1.00 43.75 86 ILE A N 1
ATOM 698 C CA . ILE A 1 86 ? 32.049 -4.690 4.531 1.00 43.75 86 ILE A CA 1
ATOM 699 C C . ILE A 1 86 ? 31.949 -3.192 4.218 1.00 43.75 86 ILE A C 1
ATOM 701 O O . ILE A 1 86 ? 31.019 -2.714 3.571 1.00 43.75 86 ILE A O 1
ATOM 705 N N . SER A 1 87 ? 32.940 -2.445 4.694 1.00 54.66 87 SER A N 1
ATOM 706 C CA . SER A 1 87 ? 33.305 -1.161 4.111 1.00 54.66 87 SER A CA 1
ATOM 707 C C . SER A 1 87 ? 33.874 -1.441 2.721 1.00 54.66 87 SER A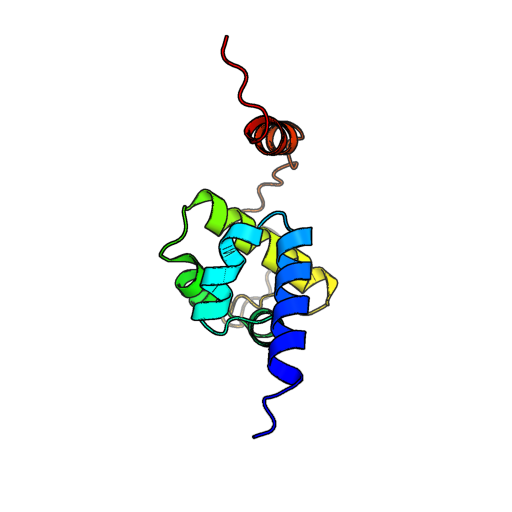 C 1
ATOM 709 O O . SER A 1 87 ? 35.026 -1.849 2.605 1.00 54.66 87 SER A O 1
ATOM 711 N N . PHE A 1 88 ? 33.077 -1.234 1.675 1.00 36.16 88 PHE A N 1
ATOM 712 C CA . PHE A 1 88 ? 33.589 -1.062 0.319 1.00 36.16 88 PHE A CA 1
ATOM 713 C C . PHE A 1 88 ? 33.121 0.292 -0.194 1.00 36.16 88 PHE A C 1
ATOM 715 O O . PHE A 1 88 ? 31.936 0.537 -0.423 1.00 36.16 88 PHE A O 1
ATOM 722 N N . SER A 1 89 ? 34.083 1.192 -0.351 1.00 44.69 89 SER A N 1
ATOM 723 C CA . SER A 1 89 ? 33.963 2.272 -1.309 1.00 44.69 89 SER A CA 1
ATOM 724 C C . SER A 1 89 ? 33.819 1.670 -2.708 1.00 44.69 89 SER A C 1
ATOM 726 O O . SER A 1 89 ? 34.645 0.855 -3.102 1.00 44.69 89 SER A O 1
ATOM 728 N N . SER A 1 90 ? 32.840 2.175 -3.450 1.00 52.88 90 SER A N 1
ATOM 729 C CA . SER A 1 90 ? 32.655 2.020 -4.895 1.00 52.88 90 SER A CA 1
ATOM 730 C C . SER A 1 90 ? 32.260 0.639 -5.434 1.00 52.88 90 SER A C 1
ATOM 732 O O . SER A 1 90 ? 32.888 -0.378 -5.175 1.00 52.88 90 SER A O 1
ATOM 734 N N . GLU A 1 91 ? 31.239 0.720 -6.291 1.00 42.41 91 GLU A N 1
ATOM 735 C CA . GLU A 1 91 ? 30.800 -0.227 -7.319 1.00 42.41 91 GLU A CA 1
ATOM 736 C C . GLU A 1 91 ? 30.100 -1.528 -6.864 1.00 42.41 91 GLU A C 1
ATOM 738 O O . GLU A 1 91 ? 30.575 -2.299 -6.044 1.00 42.41 91 GLU A O 1
ATOM 743 N N . TYR A 1 92 ? 28.931 -1.775 -7.473 1.00 40.09 92 TYR A N 1
ATOM 744 C CA . TYR A 1 92 ? 28.101 -2.993 -7.393 1.00 40.09 92 TYR A CA 1
ATOM 745 C C . TYR A 1 92 ? 27.205 -3.181 -6.154 1.00 40.09 92 TYR A C 1
ATOM 747 O O . TYR A 1 92 ? 27.107 -4.255 -5.572 1.00 40.09 92 TYR A O 1
ATOM 755 N N . SER A 1 93 ? 26.401 -2.165 -5.832 1.00 43.53 93 SER A N 1
ATOM 756 C CA . SER A 1 93 ? 25.120 -2.380 -5.142 1.00 43.53 93 SER A CA 1
ATOM 757 C C . SER A 1 93 ? 24.067 -2.806 -6.181 1.00 43.53 93 SER A C 1
ATOM 759 O O . SER A 1 93 ? 23.337 -1.965 -6.713 1.00 43.53 93 SER A O 1
ATOM 761 N N . ASN A 1 94 ? 24.058 -4.105 -6.508 1.00 44.38 94 ASN A N 1
ATOM 762 C CA . ASN A 1 94 ? 23.059 -4.773 -7.350 1.00 44.38 94 ASN A CA 1
ATOM 763 C C . ASN A 1 94 ? 21.887 -5.274 -6.485 1.00 44.38 94 ASN A C 1
ATOM 765 O O . ASN A 1 94 ? 21.743 -6.462 -6.222 1.00 44.38 94 ASN A O 1
ATOM 769 N N . CYS A 1 95 ? 21.044 -4.347 -6.039 1.00 38.22 95 CYS A N 1
ATOM 770 C CA . CYS A 1 95 ? 19.601 -4.552 -6.122 1.00 38.22 95 CYS A CA 1
ATOM 771 C C . CYS A 1 95 ? 19.224 -3.745 -7.359 1.00 38.22 95 CYS A C 1
ATOM 773 O O . CYS A 1 95 ? 19.499 -2.544 -7.359 1.00 38.22 95 CYS A O 1
ATOM 775 N N . SER A 1 96 ? 18.817 -4.420 -8.436 1.00 44.59 96 SER A N 1
ATOM 776 C CA . SER A 1 96 ? 18.729 -3.909 -9.808 1.00 44.59 96 SER A CA 1
ATOM 777 C C . SER A 1 96 ? 18.400 -2.417 -9.883 1.00 44.59 96 SER A C 1
ATOM 779 O O . SER A 1 96 ? 17.244 -2.009 -9.886 1.00 44.59 96 SER A O 1
ATOM 781 N N . LYS A 1 97 ? 19.452 -1.591 -9.968 1.00 43.16 97 LYS A N 1
ATOM 782 C CA . LYS A 1 97 ? 19.360 -0.189 -10.372 1.00 43.16 97 LYS A CA 1
ATOM 783 C C . LYS A 1 97 ? 19.203 -0.156 -11.885 1.00 43.16 97 LYS A C 1
ATOM 785 O O . LYS A 1 97 ? 20.054 0.377 -12.590 1.00 43.16 97 LYS A O 1
ATOM 790 N N . GLU A 1 98 ? 18.120 -0.722 -12.391 1.00 40.12 98 GLU A N 1
ATOM 791 C CA . GLU A 1 98 ? 17.597 -0.211 -13.642 1.00 40.12 98 GLU A CA 1
ATOM 792 C C . GLU A 1 98 ? 16.835 1.044 -13.250 1.00 40.12 98 GLU A C 1
ATOM 794 O O . GLU A 1 98 ? 15.809 0.997 -12.573 1.00 40.12 98 GLU A O 1
ATOM 799 N N . LYS A 1 99 ? 17.400 2.199 -13.611 1.00 47.12 99 LYS A N 1
ATOM 800 C CA . LYS A 1 99 ? 16.615 3.418 -13.753 1.00 47.12 99 LYS A CA 1
ATOM 801 C C . LYS A 1 99 ? 15.590 3.112 -14.836 1.00 47.12 99 LYS A C 1
ATOM 803 O O . LYS A 1 99 ? 15.819 3.412 -16.004 1.00 47.12 99 LYS A O 1
ATOM 808 N N . HIS A 1 100 ? 14.498 2.466 -14.456 1.00 44.16 100 HIS A N 1
ATOM 809 C CA . HIS A 1 100 ? 13.314 2.473 -15.272 1.00 44.16 100 HIS A CA 1
ATOM 810 C C . HIS A 1 100 ? 12.801 3.900 -15.144 1.00 44.16 100 HIS A C 1
ATOM 812 O O . HIS A 1 100 ? 12.100 4.264 -14.202 1.00 44.16 100 HIS A O 1
ATOM 818 N N . GLU A 1 101 ? 13.285 4.742 -16.055 1.00 48.50 101 GLU A N 1
ATOM 819 C CA . GLU A 1 101 ? 12.545 5.897 -16.517 1.00 48.50 101 GLU A CA 1
ATOM 820 C C . GLU A 1 101 ? 11.099 5.414 -16.620 1.00 48.50 101 GLU A C 1
ATOM 822 O O . GLU A 1 101 ? 10.802 4.431 -17.312 1.00 48.50 101 GLU A O 1
ATOM 827 N N . PHE A 1 102 ? 10.257 5.9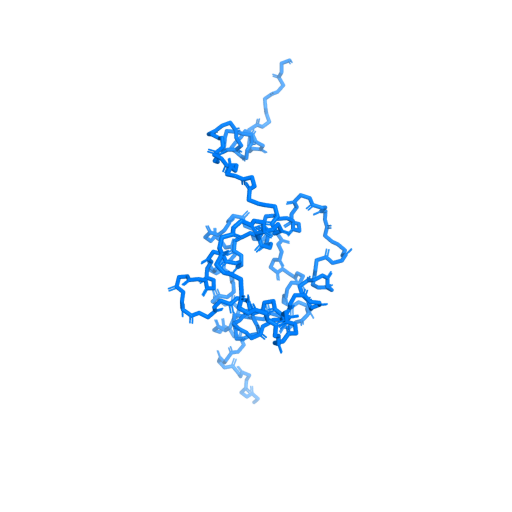58 -15.745 1.00 48.94 102 PHE A N 1
ATOM 828 C CA . PHE A 1 102 ? 8.850 5.630 -15.701 1.00 48.94 102 PHE A CA 1
ATOM 829 C C . PHE A 1 102 ? 8.302 6.063 -17.050 1.00 48.94 102 PHE A C 1
ATOM 831 O O . PHE A 1 102 ? 8.068 7.246 -17.280 1.00 48.94 102 PHE A O 1
ATOM 838 N N . ASN A 1 103 ? 8.253 5.114 -17.982 1.00 55.44 103 ASN A N 1
ATOM 839 C CA . ASN A 1 103 ? 7.908 5.409 -19.352 1.00 55.44 103 ASN A CA 1
ATOM 840 C C . ASN A 1 103 ? 6.462 5.910 -19.323 1.00 55.44 103 ASN A C 1
ATOM 842 O O . ASN A 1 103 ? 5.578 5.220 -18.808 1.00 55.44 103 ASN A O 1
ATOM 846 N N . GLU A 1 104 ? 6.231 7.124 -19.821 1.00 57.22 104 GLU A N 1
ATOM 847 C CA . GLU A 1 104 ? 4.905 7.743 -19.899 1.00 57.22 104 GLU A CA 1
ATOM 848 C C . GLU A 1 104 ? 3.890 6.814 -20.604 1.00 57.22 104 GLU A C 1
ATOM 850 O O . GLU A 1 104 ? 2.690 6.863 -20.321 1.00 57.22 104 GLU A O 1
ATOM 855 N N . ASP A 1 105 ? 4.379 5.863 -21.408 1.00 55.25 105 ASP A N 1
ATOM 856 C CA . ASP A 1 105 ? 3.613 4.771 -22.011 1.00 55.25 105 ASP A CA 1
ATOM 857 C C . ASP A 1 105 ? 2.877 3.879 -20.990 1.00 55.25 105 ASP A C 1
ATOM 859 O O . ASP A 1 105 ? 1.756 3.436 -21.254 1.00 55.25 105 ASP A O 1
ATOM 863 N N . LEU A 1 106 ? 3.441 3.630 -19.801 1.00 59.47 106 LEU A N 1
ATOM 864 C CA . LEU A 1 106 ? 2.765 2.840 -18.761 1.00 59.47 106 LEU A CA 1
ATOM 865 C C . LEU A 1 106 ? 1.596 3.611 -18.136 1.00 59.47 106 LEU A C 1
ATOM 867 O O . LEU A 1 106 ? 0.557 3.005 -17.859 1.00 59.47 106 LEU A O 1
ATOM 871 N N . GLN A 1 107 ? 1.709 4.938 -17.988 1.00 57.16 107 GLN A N 1
ATOM 872 C CA . GLN A 1 107 ? 0.565 5.771 -17.587 1.00 57.16 107 GLN A CA 1
ATOM 873 C C . GLN A 1 107 ? -0.555 5.712 -18.627 1.00 57.16 107 GLN A C 1
ATOM 875 O O . GLN A 1 107 ? -1.735 5.648 -18.273 1.00 57.16 107 GLN A O 1
ATOM 880 N N . PHE A 1 108 ? -0.191 5.673 -19.910 1.00 57.03 108 PHE A N 1
ATOM 881 C CA . PHE A 1 108 ? -1.145 5.580 -21.009 1.00 57.03 108 PHE A CA 1
ATOM 882 C C . PHE A 1 108 ? -1.866 4.224 -21.046 1.00 57.03 108 PHE A C 1
ATOM 884 O O . PHE A 1 108 ? -3.088 4.182 -21.208 1.00 57.03 108 PHE A O 1
ATOM 891 N N . ILE A 1 109 ? -1.147 3.118 -20.821 1.00 57.53 109 ILE A N 1
ATOM 892 C CA . ILE A 1 109 ? -1.731 1.767 -20.740 1.00 57.53 109 ILE A CA 1
ATOM 893 C C . ILE A 1 109 ? -2.693 1.660 -19.545 1.00 57.53 109 ILE A C 1
ATOM 895 O O . ILE A 1 109 ? -3.805 1.145 -19.692 1.00 57.53 109 ILE A O 1
ATOM 899 N N . LEU A 1 110 ? -2.320 2.216 -18.387 1.00 60.31 110 LEU A N 1
ATOM 900 C CA . LEU A 1 110 ? -3.183 2.275 -17.201 1.00 60.31 110 LEU A CA 1
ATOM 901 C C . LEU A 1 110 ? -4.434 3.148 -17.416 1.00 60.31 110 LEU A C 1
ATOM 903 O O . LEU A 1 110 ? -5.508 2.795 -16.924 1.00 60.31 110 LEU A O 1
ATOM 907 N N . MET A 1 111 ? -4.345 4.239 -18.188 1.00 61.94 111 MET A N 1
ATOM 908 C CA . MET A 1 111 ? -5.504 5.090 -18.508 1.00 61.94 111 MET A CA 1
ATOM 909 C C . MET A 1 111 ? -6.435 4.506 -19.584 1.00 61.94 111 MET A C 1
ATOM 911 O O . MET A 1 111 ? -7.632 4.804 -19.579 1.00 61.94 111 MET A O 1
ATOM 915 N N . LYS A 1 112 ? -5.941 3.662 -20.498 1.00 55.53 112 LYS A N 1
ATOM 916 C CA . LYS A 1 112 ? -6.740 3.123 -21.618 1.00 55.53 112 LYS A CA 1
ATOM 917 C C . LYS A 1 112 ? -7.689 1.989 -21.227 1.00 55.53 112 LYS A C 1
ATOM 919 O O . LYS A 1 112 ? -8.684 1.783 -21.916 1.00 55.53 112 LYS A O 1
ATOM 924 N N . SER A 1 113 ? -7.461 1.319 -20.097 1.00 50.72 113 SER A N 1
ATOM 925 C CA . SER A 1 113 ? -8.297 0.188 -19.656 1.00 50.72 113 SER A CA 1
ATOM 926 C C . SER A 1 113 ? -9.685 0.590 -19.112 1.00 50.72 113 SER A C 1
ATOM 928 O O . SER A 1 113 ? -10.474 -0.264 -18.717 1.00 50.72 113 SER A O 1
ATOM 930 N N . LYS A 1 114 ? -10.023 1.890 -19.105 1.00 54.72 114 LYS A N 1
ATOM 931 C CA . LYS A 1 114 ? -11.350 2.395 -18.702 1.00 54.72 114 LYS A CA 1
ATOM 932 C C . LYS A 1 114 ? -12.305 2.714 -19.852 1.00 54.72 114 LYS A C 1
ATOM 934 O O . LYS A 1 114 ? -13.474 2.975 -19.586 1.00 54.72 114 LYS A O 1
ATOM 939 N N . ASN A 1 115 ? -11.863 2.633 -21.107 1.00 51.19 115 ASN A N 1
ATOM 940 C CA . ASN A 1 115 ? -12.720 2.941 -22.248 1.00 51.19 115 ASN A CA 1
ATOM 941 C C . ASN A 1 115 ? -12.791 1.729 -23.174 1.00 51.19 115 ASN A C 1
ATOM 943 O O . ASN A 1 115 ? -11.942 1.552 -24.043 1.00 51.19 115 ASN A O 1
ATOM 947 N N . GLY A 1 116 ? -13.824 0.905 -22.988 1.00 54.34 116 GLY A N 1
ATOM 948 C CA . GLY A 1 116 ? -14.208 -0.121 -23.950 1.00 54.34 116 GLY A CA 1
ATOM 949 C C . GLY A 1 116 ? -14.560 0.505 -25.298 1.00 54.34 116 GLY A C 1
ATOM 950 O O . GLY A 1 116 ? -15.718 0.825 -25.554 1.00 54.34 116 GLY A O 1
ATOM 951 N N . GLN A 1 117 ? -13.565 0.683 -26.161 1.00 49.47 117 GLN A N 1
ATOM 952 C CA . GLN A 1 117 ? -13.771 0.953 -27.575 1.00 49.47 117 GLN A CA 1
ATOM 953 C C . GLN A 1 117 ? -13.104 -0.148 -28.387 1.00 49.47 117 GLN A C 1
ATOM 955 O O . GLN A 1 117 ? -11.885 -0.229 -28.499 1.00 49.47 117 GLN A O 1
ATOM 960 N N . SER A 1 118 ? -13.975 -1.005 -28.914 1.00 44.59 118 SER A N 1
ATOM 961 C CA . SER A 1 118 ? -13.719 -1.866 -30.058 1.00 44.59 118 SER A CA 1
ATOM 962 C C . SER A 1 118 ? -13.305 -1.011 -31.252 1.00 44.59 118 SER A C 1
ATOM 964 O O . SER A 1 118 ? -13.979 -0.022 -31.545 1.00 44.59 118 SER A O 1
ATOM 966 N N . LEU A 1 119 ? -12.269 -1.447 -31.961 1.00 40.84 119 LEU A N 1
ATOM 967 C CA . LEU A 1 119 ? -12.132 -1.313 -33.409 1.00 40.84 119 LEU A CA 1
ATOM 968 C C . LEU A 1 119 ? -11.463 -2.586 -33.921 1.00 40.84 119 LEU A C 1
ATOM 970 O O . LEU A 1 119 ? -10.373 -2.913 -33.403 1.00 40.84 119 LEU A O 1
#